Protein AF-A0A970XND4-F1 (afdb_monomer_lite)

Secondary structure (DSSP, 8-state):
--------S----------HHHHHHHHHHHHHHHHHHHHHHHHHHHTS-HHHHHHHHHHHHHSSHHHHHHHHHHHHHHHHHHHHHHHHHHTT----HHHHHHHHHHHHHHHHHHHTTT---TT---

Radius of gyration: 27.42 Å; chains: 1; bounding box: 52×61×75 Å

pLDDT: mean 77.17, std 14.68, range [40.78, 96.69]

Foldseek 3Di:
DDDPDDDPPDPPDDPPDDDPVVVVVVVVVVVVVVLVVVLVVVCVVPVDDSVVVVVCVCCQCPVDPVNVVVVVVVVVVVVVVVVVCVVCVVVVCPPCDVVNVVVVVVVVVVVCCVVVPPPDPPPPDD

Sequence (126 aa):
MFKTKREPLFHLVKRIDVSKKYAWAVRIGAFLLSILVCAAISALLTDKSIGFFFKYLFNGTFGTKRTIWNLFHETAILLLVSIAVTPCFKMKFWNIGGEGQILMGALGCSVALVFMGGKSSDGATI

Structure (mmCIF, N/CA/C/O backbone):
data_AF-A0A970XND4-F1
#
_entry.id   AF-A0A970XND4-F1
#
loop_
_atom_site.group_PDB
_atom_site.id
_atom_site.type_symbol
_atom_site.label_atom_id
_atom_site.label_alt_id
_atom_site.label_comp_id
_atom_site.label_asym_id
_atom_site.label_entity_id
_atom_site.label_seq_id
_atom_site.pdbx_PDB_ins_code
_atom_site.Cartn_x
_atom_site.Cartn_y
_atom_site.Cartn_z
_atom_site.occupancy
_atom_site.B_iso_or_equiv
_atom_site.auth_seq_id
_atom_site.auth_comp_id
_atom_site.auth_asym_id
_atom_site.auth_atom_id
_atom_site.pdbx_PDB_model_num
ATOM 1 N N . MET A 1 1 ? -12.506 -19.744 -54.957 1.00 42.09 1 MET A N 1
ATOM 2 C CA . MET A 1 1 ? -12.716 -19.939 -53.504 1.00 42.09 1 MET A CA 1
ATOM 3 C C . MET A 1 1 ? -12.229 -18.681 -52.784 1.00 42.09 1 MET A C 1
ATOM 5 O O . MET A 1 1 ? -11.032 -18.517 -52.599 1.00 42.09 1 MET A O 1
ATOM 9 N N . PHE A 1 2 ? -13.127 -17.732 -52.499 1.00 48.62 2 PHE A N 1
ATOM 10 C CA . PHE A 1 2 ? -12.776 -16.440 -51.895 1.00 48.62 2 PHE A CA 1
ATOM 11 C C . PHE A 1 2 ? -12.575 -16.608 -50.383 1.00 48.62 2 PHE A C 1
ATOM 13 O O . PHE A 1 2 ? -13.510 -16.941 -49.661 1.00 48.62 2 PHE A O 1
ATOM 20 N N . LYS A 1 3 ? -11.342 -16.424 -49.900 1.00 47.75 3 LYS A N 1
ATOM 21 C CA . LYS A 1 3 ? -11.008 -16.508 -48.473 1.00 47.75 3 LYS A CA 1
ATOM 22 C C . LYS A 1 3 ? -11.226 -15.133 -47.840 1.00 47.75 3 LYS A C 1
ATOM 24 O O . LYS A 1 3 ? -10.351 -14.275 -47.908 1.00 47.75 3 LYS A O 1
ATOM 29 N N . THR A 1 4 ? -12.397 -14.915 -47.246 1.00 53.78 4 THR A N 1
ATOM 30 C CA . THR A 1 4 ? -12.700 -13.702 -46.474 1.00 53.78 4 THR A CA 1
ATOM 31 C C . THR A 1 4 ? -11.758 -13.620 -45.273 1.00 53.78 4 THR A C 1
ATOM 33 O O . THR A 1 4 ? -11.860 -14.401 -44.324 1.00 53.78 4 THR A O 1
ATOM 36 N N . LYS A 1 5 ? -10.799 -12.695 -45.336 1.00 54.38 5 LYS A N 1
ATOM 37 C CA . LYS A 1 5 ? -9.857 -12.386 -44.259 1.00 54.38 5 LYS A CA 1
ATOM 38 C C . LYS A 1 5 ? -10.649 -11.727 -43.125 1.00 54.38 5 LYS A C 1
ATOM 40 O O . LYS A 1 5 ? -10.985 -10.555 -43.213 1.00 54.38 5 LYS A O 1
ATOM 45 N N . ARG A 1 6 ? -11.016 -12.500 -42.097 1.00 59.41 6 ARG A N 1
ATOM 46 C CA . ARG A 1 6 ? -11.675 -11.967 -40.896 1.00 59.41 6 ARG A CA 1
ATOM 47 C C . ARG A 1 6 ? -10.698 -11.047 -40.172 1.00 59.41 6 ARG A C 1
ATOM 49 O O . ARG A 1 6 ? -9.669 -11.499 -39.675 1.00 59.41 6 ARG A O 1
ATOM 56 N N . GLU A 1 7 ? -11.013 -9.764 -40.146 1.00 62.62 7 GLU A N 1
ATOM 57 C CA . GLU A 1 7 ? -10.323 -8.781 -39.321 1.00 62.62 7 GLU A CA 1
ATOM 58 C C . GLU A 1 7 ? -10.650 -9.071 -37.844 1.00 62.62 7 GLU A C 1
ATOM 60 O O . GLU A 1 7 ? -11.795 -9.419 -37.532 1.00 62.62 7 GLU A O 1
ATOM 65 N N . PRO A 1 8 ? -9.681 -9.000 -36.917 1.00 68.62 8 PRO A N 1
ATOM 66 C CA . PRO A 1 8 ? -9.974 -9.196 -35.505 1.00 68.62 8 PRO A CA 1
ATOM 67 C C . PRO A 1 8 ? -10.850 -8.041 -34.993 1.00 68.62 8 PRO A C 1
ATOM 69 O O . PRO A 1 8 ? -10.449 -6.884 -35.060 1.00 68.62 8 PRO A O 1
ATOM 72 N N . LEU A 1 9 ? -12.027 -8.362 -34.437 1.00 64.88 9 LEU A N 1
ATOM 73 C CA . LEU A 1 9 ? -12.978 -7.391 -33.858 1.00 64.88 9 LEU A CA 1
ATOM 74 C C . LEU A 1 9 ? -12.366 -6.533 -32.736 1.00 64.88 9 LEU A C 1
ATOM 76 O O . LEU A 1 9 ? -12.839 -5.435 -32.462 1.00 64.88 9 LEU A O 1
ATOM 80 N N . PHE A 1 10 ? -11.300 -7.022 -32.100 1.00 65.25 10 PHE A N 1
ATOM 81 C CA . PHE A 1 10 ? -10.549 -6.296 -31.087 1.00 65.25 10 PHE A CA 1
ATOM 82 C C . PHE A 1 10 ? -9.133 -6.035 -31.583 1.00 65.25 10 PHE A C 1
ATOM 84 O O . PHE A 1 10 ? -8.267 -6.910 -31.553 1.00 65.25 10 PHE A O 1
ATOM 91 N N . HIS A 1 11 ? -8.889 -4.800 -32.009 1.00 69.56 11 HIS A N 1
ATOM 92 C CA . HIS A 1 11 ? -7.541 -4.311 -32.244 1.00 69.56 11 HIS A CA 1
ATOM 93 C C . HIS A 1 11 ? -6.958 -3.852 -30.900 1.00 69.56 11 HIS A C 1
ATOM 95 O O . HIS A 1 11 ? -7.155 -2.719 -30.460 1.00 69.56 11 HIS A O 1
ATOM 101 N N . LEU A 1 12 ? -6.280 -4.764 -30.201 1.00 64.44 12 LEU A N 1
ATOM 102 C CA . LEU A 1 12 ? -5.543 -4.465 -28.971 1.00 64.44 12 LEU A CA 1
ATOM 103 C C . LEU A 1 12 ? -4.309 -3.619 -29.314 1.00 64.44 12 LEU A C 1
ATOM 105 O O . LEU A 1 12 ? -3.213 -4.132 -29.524 1.00 64.44 12 LEU A O 1
ATOM 109 N N . VAL A 1 13 ? -4.493 -2.301 -29.390 1.00 70.56 13 VAL A N 1
ATOM 110 C CA . VAL A 1 13 ? -3.384 -1.352 -29.514 1.00 70.56 13 VAL A CA 1
ATOM 111 C C . VAL A 1 13 ? -2.757 -1.161 -28.136 1.00 70.56 13 VAL A C 1
ATOM 113 O O . VAL A 1 13 ? -3.427 -0.762 -27.179 1.00 70.56 13 VAL A O 1
ATOM 116 N N . LYS A 1 14 ? -1.450 -1.414 -28.027 1.00 54.56 14 LYS A N 1
ATOM 117 C CA . LYS A 1 14 ? -0.663 -1.050 -26.845 1.00 54.56 14 LYS A CA 1
ATOM 118 C C . LYS A 1 14 ? -0.821 0.453 -26.604 1.00 54.56 14 LYS A C 1
ATOM 120 O O . LYS A 1 14 ? -0.430 1.253 -27.447 1.00 54.56 14 LYS A O 1
ATOM 125 N N . ARG A 1 15 ? -1.388 0.852 -25.463 1.00 59.34 15 ARG A N 1
ATOM 126 C CA . ARG A 1 15 ? -1.499 2.269 -25.089 1.00 59.34 15 ARG A CA 1
ATOM 127 C C . ARG A 1 15 ? -0.134 2.717 -24.551 1.00 59.34 15 ARG A C 1
ATOM 129 O O . ARG A 1 15 ? 0.223 2.375 -23.429 1.00 59.34 15 ARG A O 1
ATOM 136 N N . ILE A 1 16 ? 0.655 3.376 -25.401 1.00 60.72 16 ILE A N 1
ATOM 137 C CA . ILE A 1 16 ? 2.069 3.708 -25.135 1.00 60.72 16 ILE A CA 1
ATOM 138 C C . ILE A 1 16 ? 2.173 4.875 -24.141 1.00 60.72 16 ILE A C 1
ATOM 140 O O . ILE A 1 16 ? 3.039 4.856 -23.274 1.00 60.72 16 ILE A O 1
ATOM 144 N N . ASP A 1 17 ? 1.211 5.805 -24.178 1.00 64.25 17 ASP A N 1
ATOM 145 C CA . ASP A 1 17 ? 1.212 6.999 -23.336 1.00 64.25 17 ASP A CA 1
ATOM 146 C C . ASP A 1 17 ? -0.147 7.213 -22.668 1.00 64.25 17 ASP A C 1
ATOM 148 O O . ASP A 1 17 ? -1.112 7.707 -23.256 1.00 64.25 17 ASP A O 1
ATOM 152 N N . VAL A 1 18 ? -0.233 6.840 -21.392 1.00 68.38 18 VAL A N 1
ATOM 153 C CA . VAL A 1 18 ? -1.296 7.328 -20.513 1.00 68.38 18 VAL A CA 1
ATOM 154 C C . VAL A 1 18 ? -0.888 8.697 -19.984 1.00 68.38 18 VAL A C 1
ATOM 156 O O . VAL A 1 18 ? 0.163 8.858 -19.364 1.00 68.38 18 VAL A O 1
ATOM 159 N N . SER A 1 19 ? -1.725 9.708 -20.223 1.00 80.44 19 SER A N 1
ATOM 160 C CA . SER A 1 19 ? -1.481 11.051 -19.695 1.00 80.44 19 SER A CA 1
ATOM 161 C C . SER A 1 19 ? -1.336 11.003 -18.170 1.00 80.44 19 SER A C 1
ATOM 163 O O . SER A 1 19 ? -2.140 10.375 -17.474 1.00 80.44 19 SER A O 1
ATOM 165 N N . LYS A 1 20 ? -0.309 11.684 -17.640 1.00 82.12 20 LYS A N 1
ATOM 166 C CA . LYS A 1 20 ? 0.061 11.669 -16.210 1.00 82.12 20 LYS A CA 1
ATOM 167 C C . LYS A 1 20 ? -1.124 11.985 -15.287 1.00 82.12 20 LYS A C 1
ATOM 169 O O . LYS A 1 20 ? -1.207 11.423 -14.199 1.00 82.12 20 LYS A O 1
ATOM 174 N N . LYS A 1 21 ? -2.059 12.832 -15.744 1.00 85.81 21 LYS A N 1
ATOM 175 C CA . LYS A 1 21 ? -3.296 13.184 -15.024 1.00 85.81 21 LYS A CA 1
ATOM 176 C C . LYS A 1 21 ? -4.215 11.974 -14.836 1.00 85.81 21 LYS A C 1
ATOM 178 O O . LYS A 1 21 ? -4.659 11.714 -13.724 1.00 85.81 21 LYS A O 1
ATOM 183 N N . TYR A 1 22 ? -4.438 11.200 -15.898 1.00 85.62 22 TYR A N 1
ATOM 184 C CA . TYR A 1 22 ? -5.246 9.980 -15.841 1.00 85.62 22 TYR A CA 1
ATOM 185 C C . TYR A 1 22 ? -4.578 8.904 -14.981 1.00 85.62 22 TYR A C 1
ATOM 187 O O . TYR A 1 22 ? -5.248 8.263 -14.178 1.00 85.62 22 TYR A O 1
ATOM 195 N N . ALA A 1 23 ? -3.254 8.745 -15.080 1.00 86.00 23 ALA A N 1
ATOM 196 C CA . ALA A 1 23 ? -2.523 7.791 -14.244 1.00 86.00 23 ALA A CA 1
ATOM 197 C C . ALA A 1 23 ? -2.650 8.110 -12.741 1.00 86.00 23 ALA A C 1
ATOM 199 O O . ALA A 1 23 ? -2.864 7.210 -11.929 1.00 86.00 23 ALA A O 1
ATOM 200 N N . TRP A 1 24 ? -2.556 9.389 -12.364 1.00 92.12 24 TRP A N 1
ATOM 201 C CA . TRP A 1 24 ? -2.771 9.826 -10.982 1.00 92.12 24 TRP A CA 1
ATOM 202 C C . TRP A 1 24 ? -4.225 9.669 -10.529 1.00 92.12 24 TRP A C 1
ATOM 204 O O . TRP A 1 24 ? -4.458 9.211 -9.412 1.00 92.12 24 TRP A O 1
ATOM 214 N N . ALA A 1 25 ? -5.194 9.971 -11.398 1.00 91.19 25 ALA A N 1
ATOM 215 C CA . ALA A 1 25 ? -6.612 9.788 -11.097 1.00 91.19 25 ALA A CA 1
ATOM 216 C C . ALA A 1 25 ? -6.946 8.321 -10.784 1.00 91.19 25 ALA A C 1
ATOM 218 O O . ALA A 1 25 ? -7.622 8.044 -9.797 1.00 91.19 25 ALA A O 1
ATOM 219 N N . VAL A 1 26 ? -6.408 7.374 -11.562 1.00 91.31 26 VAL A N 1
ATOM 220 C CA . VAL A 1 26 ? -6.594 5.936 -11.308 1.00 91.31 26 VAL A CA 1
ATOM 221 C C . VAL A 1 26 ? -5.975 5.518 -9.972 1.00 91.31 26 VAL A C 1
ATOM 223 O O . VAL A 1 26 ? -6.600 4.769 -9.227 1.00 91.31 26 VAL A O 1
ATOM 226 N N . ARG A 1 27 ? -4.783 6.020 -9.623 1.00 92.88 27 ARG A N 1
ATOM 227 C CA . ARG A 1 27 ? -4.125 5.705 -8.339 1.00 92.88 27 ARG A CA 1
ATOM 228 C C . ARG A 1 27 ? -4.923 6.209 -7.138 1.00 92.88 27 ARG A C 1
ATOM 230 O O . ARG A 1 27 ? -5.119 5.457 -6.189 1.00 92.88 27 ARG A O 1
ATOM 237 N N . ILE A 1 28 ? -5.403 7.452 -7.196 1.00 94.62 28 ILE A N 1
ATOM 238 C CA . ILE A 1 28 ? -6.246 8.023 -6.136 1.00 94.62 28 ILE A CA 1
ATOM 239 C C . ILE A 1 28 ? -7.569 7.257 -6.052 1.00 94.62 28 ILE A C 1
ATOM 241 O O . ILE A 1 28 ? -7.982 6.877 -4.960 1.00 94.62 28 ILE A O 1
ATOM 245 N N . GLY A 1 29 ? -8.208 6.978 -7.192 1.00 94.44 29 GLY A N 1
ATOM 246 C CA . GLY A 1 29 ? -9.451 6.210 -7.240 1.00 94.44 29 GLY A CA 1
ATOM 247 C C . GLY A 1 29 ? -9.301 4.817 -6.625 1.00 94.44 29 GLY A C 1
ATOM 248 O O . GLY A 1 29 ? -10.125 4.418 -5.807 1.00 94.44 29 GLY A O 1
ATOM 249 N N . ALA A 1 30 ? -8.215 4.109 -6.946 1.00 93.50 30 ALA A N 1
ATOM 250 C CA . ALA A 1 30 ? -7.910 2.802 -6.367 1.00 93.50 30 ALA A CA 1
ATOM 251 C C . ALA A 1 30 ? -7.682 2.870 -4.846 1.00 93.50 30 ALA A C 1
ATOM 253 O O . ALA A 1 30 ? -8.164 2.006 -4.119 1.00 93.50 30 ALA A O 1
ATOM 254 N N . PHE A 1 31 ? -6.992 3.906 -4.359 1.00 94.62 31 PHE A N 1
ATOM 255 C CA . PHE A 1 31 ? -6.764 4.116 -2.927 1.00 94.62 31 PHE A CA 1
ATOM 256 C C . PHE A 1 31 ? -8.059 4.431 -2.161 1.00 94.62 31 PHE A C 1
ATOM 258 O O . PHE A 1 31 ? -8.289 3.909 -1.074 1.00 94.62 31 PHE A O 1
ATOM 265 N N . LEU A 1 32 ? -8.943 5.251 -2.732 1.00 94.31 32 LEU A N 1
ATOM 266 C CA . LEU A 1 32 ? -10.246 5.530 -2.123 1.00 94.31 32 LEU A CA 1
ATOM 267 C C . LEU A 1 32 ? -11.129 4.278 -2.095 1.00 94.31 32 LEU A C 1
ATOM 269 O O . LEU A 1 32 ? -11.760 3.990 -1.078 1.00 94.31 32 LEU A O 1
ATOM 273 N N . LEU A 1 33 ? -11.136 3.508 -3.187 1.00 94.69 33 LEU A N 1
ATOM 274 C CA . LEU A 1 33 ? -11.886 2.259 -3.264 1.00 94.69 33 LEU A CA 1
ATOM 275 C C . LEU A 1 33 ? -11.382 1.238 -2.235 1.00 94.69 33 LEU A C 1
ATOM 277 O O . LEU A 1 33 ? -12.198 0.594 -1.581 1.00 94.69 33 LEU A O 1
ATOM 281 N N . SER A 1 34 ? -10.064 1.113 -2.044 1.00 93.12 34 SER A N 1
ATOM 282 C CA . SER A 1 34 ? -9.510 0.177 -1.061 1.00 93.12 34 SER A CA 1
ATOM 283 C C . SER A 1 34 ? -9.907 0.539 0.372 1.00 93.12 34 SER A C 1
ATOM 285 O O . SER A 1 34 ? -10.267 -0.355 1.137 1.00 93.12 34 SER A O 1
ATOM 287 N N . ILE A 1 35 ? -9.929 1.831 0.727 1.00 91.06 35 ILE A N 1
ATOM 288 C CA . ILE A 1 35 ? -10.412 2.292 2.037 1.00 91.06 35 ILE A CA 1
ATOM 289 C C . ILE A 1 35 ? -11.894 1.962 2.217 1.00 91.06 35 ILE A C 1
ATOM 291 O O . ILE A 1 35 ? -12.267 1.451 3.270 1.00 91.06 35 ILE A O 1
ATOM 295 N N . LEU A 1 36 ? -12.733 2.218 1.207 1.00 90.25 36 LEU A N 1
ATOM 296 C CA . LEU A 1 36 ? -14.165 1.910 1.277 1.00 90.25 36 LEU A CA 1
ATOM 297 C C . LEU A 1 36 ? -14.414 0.412 1.469 1.00 90.25 36 LEU A C 1
ATOM 299 O O . LEU A 1 36 ? -15.201 0.030 2.333 1.00 90.25 36 LEU A O 1
ATOM 303 N N . VAL A 1 37 ? -13.713 -0.433 0.709 1.00 92.25 37 VAL A N 1
ATOM 304 C CA . VAL A 1 37 ? -13.812 -1.894 0.828 1.00 92.25 37 VAL A CA 1
ATOM 305 C C . VAL A 1 37 ? -13.331 -2.361 2.202 1.00 92.25 37 VAL A C 1
ATOM 307 O O . VAL A 1 37 ? -14.015 -3.143 2.856 1.00 92.25 37 VAL A O 1
ATOM 310 N N . CYS A 1 38 ? -12.200 -1.846 2.685 1.00 88.38 38 CYS A N 1
ATOM 311 C CA . CYS A 1 38 ? -11.663 -2.202 3.998 1.00 88.38 38 CYS A CA 1
ATOM 312 C C . CYS A 1 38 ? -12.600 -1.771 5.143 1.00 88.38 38 CYS A C 1
ATOM 314 O O . CYS A 1 38 ? -12.842 -2.538 6.079 1.00 88.38 38 CYS A O 1
ATOM 316 N N . ALA A 1 39 ? -13.191 -0.578 5.036 1.00 87.12 39 ALA A N 1
ATOM 317 C CA . ALA A 1 39 ? -14.169 -0.070 5.991 1.00 87.12 39 ALA A CA 1
ATOM 318 C C . ALA A 1 39 ? -15.465 -0.897 5.981 1.00 87.12 39 ALA A C 1
ATOM 320 O O . ALA A 1 39 ? -15.998 -1.200 7.047 1.00 87.12 39 ALA A O 1
ATOM 321 N N . ALA A 1 40 ? -15.943 -1.303 4.800 1.00 87.56 40 ALA A N 1
ATOM 322 C CA . ALA A 1 40 ? -17.117 -2.160 4.656 1.00 87.56 40 ALA A CA 1
ATOM 323 C C . ALA A 1 40 ? -16.883 -3.550 5.267 1.00 87.56 40 ALA A C 1
ATOM 325 O O . ALA A 1 40 ? -17.693 -4.002 6.071 1.00 87.56 40 ALA A O 1
ATOM 326 N N . ILE A 1 41 ? -15.750 -4.193 4.960 1.00 89.81 41 ILE A N 1
ATOM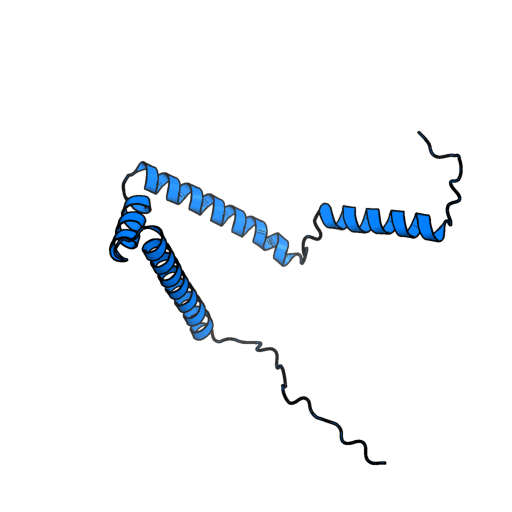 327 C CA . ILE A 1 41 ? -15.383 -5.495 5.541 1.00 89.81 41 ILE A CA 1
ATOM 328 C C . ILE A 1 41 ? -15.278 -5.393 7.068 1.00 89.81 41 ILE A C 1
ATOM 330 O O . ILE A 1 41 ? -15.817 -6.232 7.784 1.00 89.81 41 ILE A O 1
ATOM 334 N N . SER A 1 42 ? -14.642 -4.338 7.581 1.00 86.06 42 SER A N 1
ATOM 335 C CA . SER A 1 42 ? -14.507 -4.124 9.028 1.00 86.06 42 SER A CA 1
ATOM 336 C C . SER A 1 42 ? -15.855 -3.903 9.720 1.00 86.06 42 SER A C 1
ATOM 338 O O . SER A 1 42 ? -16.058 -4.393 10.832 1.00 86.06 42 SER A O 1
ATOM 340 N N . ALA A 1 43 ? -16.781 -3.186 9.073 1.00 85.00 43 ALA A N 1
ATOM 341 C CA . ALA A 1 43 ? -18.133 -2.974 9.586 1.00 85.00 43 ALA A CA 1
ATOM 342 C C . ALA A 1 43 ? -18.941 -4.280 9.619 1.00 85.00 43 ALA A C 1
ATOM 344 O O . ALA A 1 43 ? -19.594 -4.551 10.623 1.00 85.00 43 ALA A O 1
ATOM 345 N N . LEU A 1 44 ? -18.834 -5.107 8.572 1.00 85.06 44 LEU A N 1
ATOM 346 C CA . LEU A 1 44 ? -19.486 -6.420 8.505 1.00 85.06 44 LEU A CA 1
ATOM 347 C C . LEU A 1 44 ? -18.966 -7.390 9.573 1.00 85.06 44 LEU A C 1
ATOM 349 O O . LEU A 1 44 ? -19.751 -8.122 10.158 1.00 85.06 44 LEU A O 1
ATOM 353 N N . LEU A 1 45 ? -17.656 -7.397 9.841 1.00 86.31 45 LEU A N 1
ATOM 354 C CA . LEU A 1 45 ? -17.052 -8.313 10.819 1.00 86.31 45 LEU A CA 1
ATOM 355 C C . LEU A 1 45 ? -17.291 -7.904 12.279 1.00 86.31 45 LEU A C 1
ATOM 357 O O . LEU A 1 45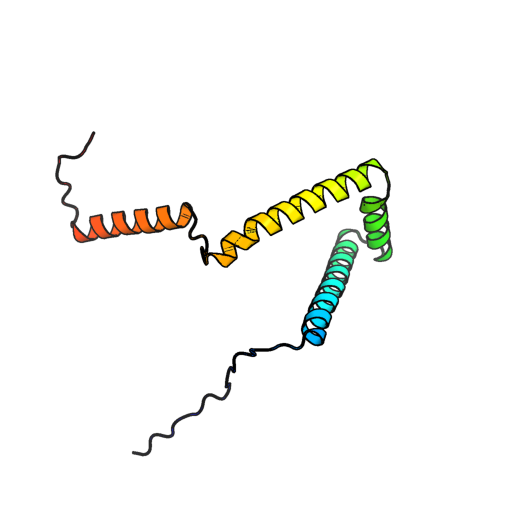 ? -17.238 -8.753 13.163 1.00 86.31 45 LEU A O 1
ATOM 361 N N . THR A 1 46 ? -17.486 -6.610 12.549 1.00 79.06 46 THR A N 1
ATOM 362 C CA . THR A 1 46 ? -17.525 -6.067 13.922 1.00 79.06 46 THR A CA 1
ATOM 363 C C . THR A 1 46 ? -18.944 -5.689 14.375 1.00 79.06 46 THR A C 1
ATOM 365 O O . THR A 1 46 ? -19.104 -5.227 15.504 1.00 79.06 46 THR A O 1
ATOM 368 N N . ASP A 1 47 ? -19.962 -5.813 13.509 1.00 75.06 47 ASP A N 1
ATOM 369 C CA . ASP A 1 47 ? -21.350 -5.359 13.749 1.00 75.06 47 ASP A CA 1
ATOM 370 C C . ASP A 1 47 ? -21.443 -3.909 14.283 1.00 75.06 47 ASP A C 1
ATOM 372 O O . ASP A 1 47 ? -22.365 -3.506 14.997 1.00 75.06 47 ASP A O 1
ATOM 376 N N . LYS A 1 48 ? -20.446 -3.083 13.948 1.00 75.62 48 LYS A N 1
ATOM 377 C CA . LYS A 1 48 ? -20.315 -1.691 14.394 1.00 75.62 48 LYS A CA 1
ATOM 378 C C . LYS A 1 48 ? -20.431 -0.739 13.216 1.00 75.62 48 LYS A C 1
ATOM 380 O O . LYS A 1 48 ? -20.144 -1.081 12.073 1.00 75.62 48 LYS A O 1
ATOM 385 N N . SER A 1 49 ? -20.805 0.506 13.512 1.00 74.94 49 SER A N 1
ATOM 386 C CA . SER A 1 49 ? -20.902 1.549 12.492 1.00 74.94 49 SER A CA 1
ATOM 387 C C . SER A 1 49 ? -19.552 1.820 11.818 1.00 74.94 49 SER A C 1
ATOM 389 O O . SER A 1 49 ? -18.490 1.762 12.444 1.00 74.94 49 SER A O 1
ATOM 391 N N . ILE A 1 50 ? -19.596 2.187 10.536 1.00 72.06 50 ILE A N 1
ATOM 392 C CA . ILE A 1 50 ? -18.406 2.413 9.700 1.00 72.06 50 ILE A CA 1
ATOM 393 C C . ILE A 1 50 ? -17.478 3.511 10.255 1.00 72.06 50 ILE A C 1
ATOM 395 O O . ILE A 1 50 ? -16.273 3.507 10.021 1.00 72.06 50 ILE A O 1
ATOM 399 N N . GLY A 1 51 ? -18.021 4.428 11.064 1.00 76.75 51 GLY A N 1
ATOM 400 C CA . GLY A 1 51 ? -17.250 5.464 11.752 1.00 76.75 51 GLY A CA 1
ATOM 401 C C . GLY A 1 51 ? -16.295 4.922 12.824 1.00 76.75 51 GLY A C 1
ATOM 402 O O . GLY A 1 51 ? -15.287 5.569 13.116 1.00 76.75 51 GLY A O 1
ATOM 403 N N . PHE A 1 52 ? -16.553 3.736 13.392 1.00 78.12 52 PHE A N 1
ATOM 404 C CA . PHE A 1 52 ? -15.616 3.106 14.326 1.00 78.12 52 PHE A CA 1
ATOM 405 C C . PHE A 1 52 ? -14.327 2.686 13.626 1.00 78.12 52 PHE A C 1
ATOM 407 O O . PHE A 1 52 ? -13.261 2.915 14.190 1.00 78.12 52 PHE A O 1
ATOM 414 N N . PHE A 1 53 ? -14.398 2.167 12.397 1.00 84.94 53 PHE A N 1
ATOM 415 C CA . PHE A 1 53 ? -13.209 1.812 11.616 1.00 84.94 53 PHE A CA 1
ATOM 416 C C . PHE A 1 53 ? -12.245 2.999 11.494 1.00 84.94 53 PHE A C 1
ATOM 418 O O . PHE A 1 53 ? -11.073 2.875 11.834 1.00 84.94 53 PHE A O 1
ATOM 425 N N . PHE A 1 54 ? -12.749 4.182 11.126 1.00 84.00 54 PHE A N 1
ATOM 426 C CA . PHE A 1 54 ? -11.921 5.388 11.022 1.00 84.00 54 PHE A CA 1
ATOM 427 C C . PHE A 1 54 ? -11.338 5.832 12.367 1.00 84.00 54 PHE A C 1
ATOM 429 O O . PHE A 1 54 ? -10.174 6.225 12.423 1.00 84.00 54 PHE A O 1
ATOM 436 N N . LYS A 1 55 ? -12.103 5.737 13.465 1.00 83.94 55 LYS A N 1
ATOM 437 C CA . LYS A 1 55 ? -11.590 6.047 14.810 1.00 83.94 55 LYS A CA 1
ATOM 438 C C . LYS A 1 55 ? -10.480 5.088 15.240 1.00 83.94 55 LYS A C 1
ATOM 440 O O . LYS A 1 55 ? -9.470 5.546 15.767 1.00 83.94 55 LYS A O 1
ATOM 445 N N . TYR A 1 56 ? -10.648 3.787 15.014 1.00 84.12 56 TYR A N 1
ATOM 446 C CA . TYR A 1 56 ? -9.625 2.789 15.335 1.00 84.12 56 TYR A CA 1
ATOM 447 C C . TYR A 1 56 ? -8.397 2.923 14.434 1.00 84.12 56 TYR A C 1
ATOM 449 O O . TYR A 1 56 ? -7.284 2.820 14.936 1.00 84.12 56 TYR A O 1
ATOM 457 N N . LEU A 1 57 ? -8.578 3.234 13.149 1.00 86.75 57 LEU A N 1
ATOM 458 C CA . LEU A 1 57 ? -7.480 3.520 12.226 1.00 86.75 57 LEU A CA 1
ATOM 459 C C . LEU A 1 57 ? -6.648 4.716 12.714 1.00 86.75 57 LEU A C 1
ATOM 461 O O . LEU A 1 57 ? -5.427 4.621 12.839 1.00 86.75 57 LEU A O 1
ATOM 465 N N . PHE A 1 58 ? -7.305 5.833 13.043 1.00 85.44 58 PHE A N 1
ATOM 466 C CA . PHE A 1 58 ? -6.622 7.032 13.531 1.00 85.44 58 PHE A CA 1
ATOM 467 C C . PHE A 1 58 ? -5.965 6.821 14.894 1.00 85.44 58 PHE A C 1
ATOM 469 O O . PHE A 1 58 ? -4.800 7.172 15.062 1.00 85.44 58 PHE A O 1
ATOM 476 N N . ASN A 1 59 ? -6.671 6.227 15.857 1.00 84.94 59 ASN A N 1
ATOM 477 C CA . ASN A 1 59 ? -6.116 5.993 17.190 1.00 84.94 59 ASN A CA 1
ATOM 478 C C . ASN A 1 59 ? -5.005 4.927 17.161 1.00 84.94 59 ASN A C 1
ATOM 480 O O . ASN A 1 59 ? -3.997 5.050 17.847 1.00 84.94 59 ASN A O 1
ATOM 484 N N . GLY A 1 60 ? -5.129 3.918 16.299 1.00 82.00 60 GLY A N 1
ATOM 485 C CA . GLY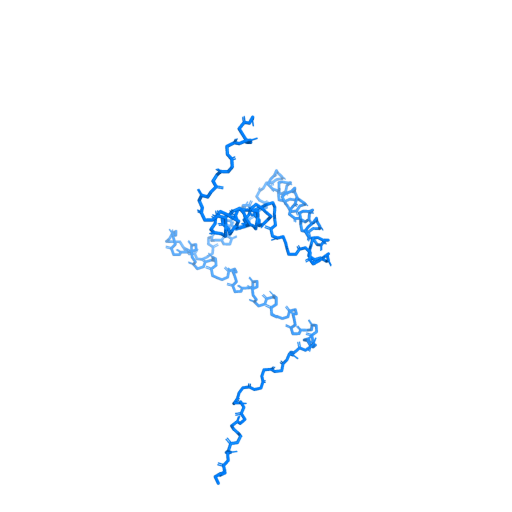 A 1 60 ? -4.094 2.912 16.082 1.00 82.00 60 GLY A CA 1
ATOM 486 C C . GLY A 1 60 ? -2.825 3.492 15.463 1.00 82.00 60 GLY A C 1
ATOM 487 O O . GLY A 1 60 ? -1.738 3.062 15.814 1.00 82.00 60 GLY A O 1
ATOM 488 N N . THR A 1 61 ? -2.941 4.497 14.594 1.00 82.62 61 THR A N 1
ATOM 489 C CA . THR A 1 61 ? -1.787 5.082 13.886 1.00 82.62 61 THR A CA 1
ATOM 490 C C . THR A 1 61 ? -1.153 6.246 14.659 1.00 82.62 61 THR A C 1
ATOM 492 O O . THR A 1 61 ? 0.069 6.364 14.724 1.00 82.62 61 THR A O 1
ATOM 495 N N . PHE A 1 62 ? -1.973 7.095 15.288 1.00 85.69 62 PHE A N 1
ATOM 496 C CA . PHE A 1 62 ? -1.549 8.342 15.943 1.00 85.69 62 PHE A CA 1
ATOM 497 C C . PHE A 1 62 ? -1.739 8.362 17.466 1.00 85.69 62 PHE A C 1
ATOM 499 O O . PHE A 1 62 ? -1.450 9.373 18.101 1.00 85.69 62 PHE A O 1
ATOM 506 N N . GLY A 1 63 ? -2.214 7.278 18.082 1.00 76.81 63 GLY A N 1
ATOM 507 C CA . GLY A 1 63 ? -2.640 7.293 19.486 1.00 76.81 63 GLY A CA 1
ATOM 508 C C . GLY A 1 63 ? -1.528 7.520 20.513 1.00 76.81 63 GLY A C 1
ATOM 509 O O . GLY A 1 63 ? -1.795 7.979 21.620 1.00 76.81 63 GLY A O 1
ATOM 510 N N . THR A 1 64 ? -0.265 7.211 20.208 1.00 87.00 64 THR A N 1
ATOM 511 C CA . THR A 1 64 ? 0.849 7.396 21.157 1.00 87.00 64 THR A CA 1
ATOM 512 C C . THR A 1 64 ? 2.154 7.688 20.423 1.00 87.00 64 THR A C 1
ATOM 514 O O . THR A 1 64 ? 2.373 7.201 19.314 1.00 87.00 64 THR A O 1
ATOM 517 N N . LYS A 1 65 ? 3.071 8.426 21.069 1.00 85.75 65 LYS A N 1
ATOM 518 C CA . LYS A 1 65 ? 4.412 8.735 20.529 1.00 85.75 65 LYS A CA 1
ATOM 519 C C . LYS A 1 65 ? 5.170 7.481 20.068 1.00 85.75 65 LYS A C 1
ATOM 521 O O . LYS A 1 65 ? 5.802 7.500 19.019 1.00 85.75 65 LYS A O 1
ATOM 526 N N . ARG A 1 66 ? 5.060 6.376 20.820 1.00 86.69 66 ARG A N 1
ATOM 527 C CA . ARG A 1 66 ? 5.668 5.079 20.474 1.00 86.69 66 ARG A CA 1
ATOM 528 C C . ARG A 1 66 ? 5.099 4.501 19.176 1.00 86.69 66 ARG A C 1
ATOM 530 O O . ARG A 1 66 ? 5.849 3.987 18.359 1.00 86.69 66 ARG A O 1
ATOM 537 N N . THR A 1 67 ? 3.790 4.595 18.982 1.00 86.44 67 THR A N 1
ATOM 538 C CA . THR A 1 67 ? 3.116 4.033 17.808 1.00 86.44 67 THR A CA 1
ATOM 539 C C . THR A 1 67 ? 3.451 4.807 16.542 1.00 86.44 67 THR A C 1
ATOM 541 O O . THR A 1 67 ? 3.715 4.202 15.509 1.00 86.44 67 THR A O 1
ATOM 544 N N . ILE A 1 68 ? 3.550 6.133 16.650 1.00 90.31 68 ILE A N 1
ATOM 545 C CA . ILE A 1 68 ? 4.036 6.991 15.565 1.00 90.31 68 ILE A CA 1
ATOM 546 C C . ILE A 1 68 ? 5.491 6.640 15.223 1.00 90.31 68 ILE A C 1
ATOM 548 O O . ILE A 1 68 ? 5.827 6.518 14.050 1.00 90.31 68 ILE A O 1
ATOM 552 N N . TRP A 1 69 ? 6.353 6.423 16.222 1.00 91.69 69 TRP A N 1
ATOM 553 C CA . TRP A 1 69 ? 7.736 6.003 15.968 1.00 91.69 69 TRP A CA 1
ATOM 554 C C . TRP A 1 69 ? 7.811 4.657 15.237 1.00 91.69 69 TRP A C 1
ATOM 556 O O . TRP A 1 69 ? 8.524 4.530 14.243 1.00 91.69 69 TRP A O 1
ATOM 566 N N . ASN A 1 70 ? 7.016 3.679 15.675 1.00 90.06 70 ASN A N 1
ATOM 567 C CA . ASN A 1 70 ? 6.917 2.389 14.999 1.00 90.06 70 ASN A CA 1
ATOM 568 C C . ASN A 1 70 ? 6.394 2.539 13.564 1.00 90.06 70 ASN A C 1
ATOM 570 O O . ASN A 1 70 ? 6.936 1.912 12.663 1.00 90.06 70 ASN A O 1
ATOM 574 N N . LEU A 1 71 ? 5.406 3.406 13.324 1.00 91.50 71 LEU A N 1
ATOM 575 C CA . LEU A 1 71 ? 4.901 3.684 11.978 1.00 91.50 71 LEU A CA 1
ATOM 576 C C . LEU A 1 71 ? 6.011 4.194 11.052 1.00 91.50 71 LEU A C 1
ATOM 578 O O . LEU A 1 71 ? 6.143 3.708 9.929 1.00 91.50 71 LEU A O 1
ATOM 582 N N . PHE A 1 72 ? 6.813 5.159 11.510 1.00 92.81 72 PHE A N 1
ATOM 583 C CA . PHE A 1 72 ? 7.937 5.678 10.727 1.00 92.81 72 PHE A CA 1
ATOM 584 C C . PHE A 1 72 ? 8.987 4.602 10.458 1.00 92.81 72 PHE A C 1
ATOM 586 O O . PHE A 1 72 ? 9.483 4.511 9.338 1.00 92.81 72 PHE A O 1
ATOM 593 N N . HIS A 1 73 ? 9.289 3.771 11.454 1.00 94.69 73 HIS A N 1
ATOM 594 C CA . HIS A 1 73 ? 10.230 2.666 11.313 1.00 94.69 73 HIS A CA 1
ATOM 595 C C . HIS A 1 73 ? 9.757 1.629 10.279 1.00 94.69 73 HIS A C 1
ATOM 597 O O . HIS A 1 73 ? 10.493 1.319 9.344 1.00 94.69 73 HIS A O 1
ATOM 603 N N . GLU A 1 74 ? 8.511 1.162 10.380 1.00 93.69 74 GLU A N 1
ATOM 604 C CA . GLU A 1 74 ? 7.916 0.222 9.417 1.00 93.69 74 GLU A CA 1
ATOM 605 C C . GLU A 1 74 ? 7.851 0.822 8.009 1.00 93.69 74 GLU A C 1
ATOM 607 O O . GLU A 1 74 ? 8.220 0.183 7.023 1.00 93.69 74 GLU A O 1
ATOM 612 N N . THR A 1 75 ? 7.457 2.094 7.901 1.00 94.50 75 THR A N 1
ATOM 613 C CA . THR A 1 75 ? 7.423 2.800 6.613 1.00 94.50 75 THR A CA 1
ATOM 614 C C . THR A 1 75 ? 8.824 2.919 6.009 1.00 94.50 75 THR A C 1
ATOM 616 O O . THR A 1 75 ? 8.986 2.730 4.803 1.00 94.50 75 THR A O 1
ATOM 619 N N . ALA A 1 76 ? 9.847 3.195 6.823 1.00 96.00 76 ALA A N 1
ATOM 620 C CA . ALA A 1 76 ? 11.231 3.272 6.368 1.00 96.00 76 ALA A CA 1
ATOM 621 C C . ALA A 1 76 ? 11.739 1.915 5.860 1.00 96.00 76 ALA A C 1
ATOM 623 O O . ALA A 1 76 ? 12.359 1.864 4.797 1.00 96.00 76 ALA A O 1
ATOM 624 N N . ILE A 1 77 ? 11.426 0.819 6.559 1.00 96.69 77 ILE A N 1
ATOM 625 C CA . ILE A 1 77 ? 11.775 -0.539 6.117 1.00 96.69 77 ILE A CA 1
ATOM 626 C C . ILE A 1 77 ? 11.070 -0.875 4.800 1.00 96.69 77 ILE A C 1
ATOM 628 O O . ILE A 1 77 ? 11.726 -1.314 3.856 1.00 96.69 77 ILE A O 1
ATOM 632 N N . LEU A 1 78 ? 9.763 -0.626 4.684 1.00 95.19 78 LEU A N 1
ATOM 633 C CA . LEU A 1 78 ? 9.009 -0.887 3.450 1.00 95.19 78 LEU A CA 1
ATOM 634 C C . LEU A 1 78 ? 9.547 -0.083 2.259 1.00 95.19 78 LEU A C 1
ATOM 636 O O . LEU A 1 78 ? 9.635 -0.597 1.138 1.00 95.19 78 LEU A O 1
ATOM 640 N N . LEU A 1 79 ? 9.941 1.168 2.494 1.00 95.06 79 LEU A N 1
ATOM 641 C CA . LEU A 1 79 ? 10.554 2.017 1.478 1.00 95.06 79 LEU A CA 1
ATOM 642 C C . LEU A 1 79 ? 11.942 1.495 1.083 1.00 95.06 79 LEU A C 1
ATOM 644 O O . LEU A 1 79 ? 12.240 1.421 -0.109 1.00 95.06 79 LEU A O 1
ATOM 648 N N . LEU A 1 80 ? 12.753 1.059 2.050 1.00 95.12 80 LEU A N 1
ATOM 649 C CA . LEU A 1 80 ? 14.060 0.452 1.796 1.00 95.12 80 LEU A CA 1
ATOM 650 C C . LEU A 1 80 ? 13.936 -0.832 0.966 1.00 95.12 80 LEU A C 1
ATOM 652 O O . LEU A 1 80 ? 14.646 -0.989 -0.026 1.00 95.12 80 LEU A O 1
ATOM 656 N N . VAL A 1 81 ? 12.998 -1.715 1.317 1.00 93.69 81 VAL A N 1
ATOM 657 C CA . VAL A 1 81 ? 12.709 -2.939 0.553 1.00 93.69 81 VAL A CA 1
ATOM 658 C C . VAL A 1 81 ? 12.262 -2.587 -0.866 1.00 93.69 81 VAL A C 1
ATOM 660 O O . VAL A 1 81 ? 12.768 -3.154 -1.832 1.00 93.69 81 VAL A O 1
ATOM 663 N N . SER A 1 82 ? 11.382 -1.598 -1.025 1.00 91.75 82 SER A N 1
ATOM 664 C CA . SER A 1 82 ? 10.928 -1.146 -2.348 1.00 91.75 82 SER A CA 1
ATOM 665 C C . SER A 1 82 ? 12.082 -0.608 -3.209 1.00 91.75 82 SER A C 1
ATOM 667 O O . SER A 1 82 ? 12.165 -0.902 -4.407 1.00 91.75 82 SER A O 1
ATOM 669 N N . ILE A 1 83 ? 13.015 0.135 -2.603 1.00 92.50 83 ILE A N 1
ATOM 670 C CA . ILE A 1 83 ? 14.237 0.599 -3.273 1.00 92.50 83 ILE A CA 1
ATOM 67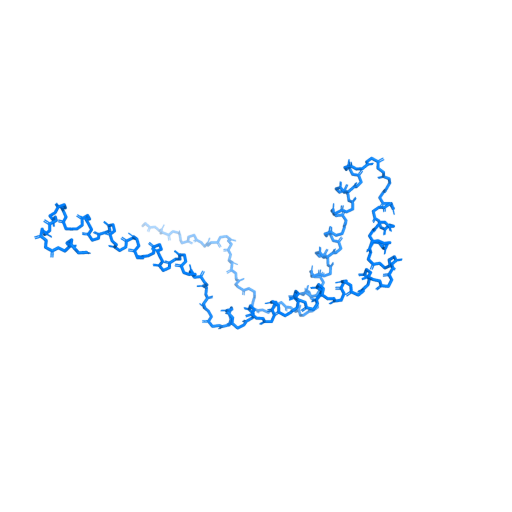1 C C . ILE A 1 83 ? 15.112 -0.591 -3.669 1.00 92.50 83 ILE A C 1
ATOM 673 O O . ILE A 1 83 ? 15.556 -0.642 -4.814 1.00 92.50 83 ILE A O 1
ATOM 677 N N . ALA A 1 84 ? 15.315 -1.562 -2.776 1.00 88.62 84 ALA A N 1
ATOM 678 C CA . ALA A 1 84 ? 16.117 -2.758 -3.041 1.00 88.62 84 ALA A CA 1
ATOM 679 C C . ALA A 1 84 ? 15.532 -3.633 -4.166 1.00 88.62 84 ALA A C 1
ATOM 681 O O . ALA A 1 84 ? 16.270 -4.238 -4.944 1.00 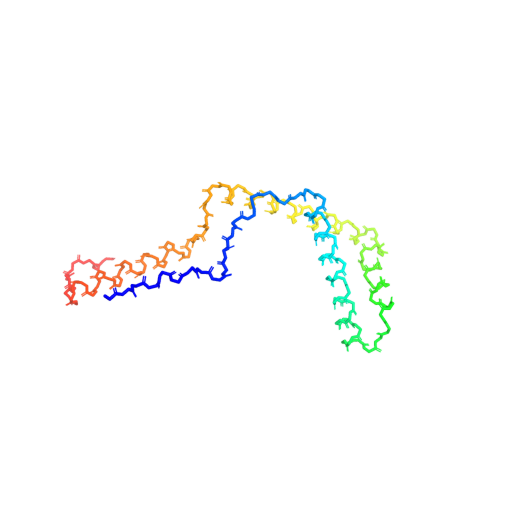88.62 84 ALA A O 1
ATOM 682 N N . VAL A 1 85 ? 14.207 -3.659 -4.306 1.00 85.75 85 VAL A N 1
ATOM 683 C CA . VAL A 1 85 ? 13.500 -4.417 -5.348 1.00 85.75 85 VAL A CA 1
ATOM 684 C C . VAL A 1 85 ? 13.539 -3.710 -6.717 1.00 85.75 85 VAL A C 1
ATOM 686 O O . VAL A 1 85 ? 13.506 -4.357 -7.765 1.00 85.75 85 VAL A O 1
ATOM 689 N N . THR A 1 86 ? 13.680 -2.384 -6.754 1.00 87.62 86 THR A N 1
ATOM 690 C CA . THR A 1 86 ? 13.743 -1.601 -8.003 1.00 87.62 86 THR A CA 1
ATOM 691 C C . THR A 1 86 ? 14.872 -2.022 -8.974 1.00 87.62 86 THR A C 1
ATOM 693 O O . THR A 1 86 ? 14.586 -2.188 -10.166 1.00 87.62 86 THR A O 1
ATOM 696 N N . PRO A 1 87 ? 16.141 -2.233 -8.553 1.00 80.12 87 PRO A N 1
ATOM 697 C CA . PRO A 1 87 ? 17.189 -2.732 -9.444 1.00 80.12 87 PRO A CA 1
ATOM 698 C C . PRO A 1 87 ? 16.933 -4.172 -9.911 1.00 80.12 87 PRO A C 1
ATOM 700 O O . PRO A 1 87 ? 17.239 -4.473 -11.063 1.00 80.12 87 PRO A O 1
ATOM 703 N N . CYS A 1 88 ? 16.309 -5.023 -9.082 1.00 74.88 88 CYS A N 1
ATOM 704 C CA . CYS A 1 88 ? 15.922 -6.392 -9.452 1.00 74.88 88 CYS A CA 1
ATOM 705 C C . CYS A 1 88 ? 15.011 -6.389 -10.693 1.00 74.88 88 CYS A C 1
ATOM 707 O O . CYS A 1 88 ? 15.305 -7.042 -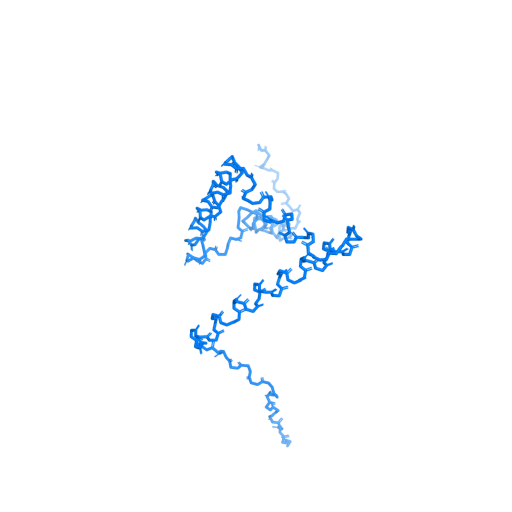11.696 1.00 74.88 88 CYS A O 1
ATOM 709 N N . PHE A 1 89 ? 13.984 -5.532 -10.699 1.00 71.56 89 PHE A N 1
ATOM 710 C CA . PHE A 1 89 ? 13.120 -5.367 -11.871 1.00 71.56 89 PHE A CA 1
ATOM 711 C C . PHE A 1 89 ? 13.828 -4.710 -13.064 1.00 71.56 89 PHE A C 1
ATOM 713 O O . PHE A 1 89 ? 13.569 -5.077 -14.214 1.00 71.56 89 PHE A O 1
ATOM 720 N N . LYS A 1 90 ? 14.737 -3.754 -12.825 1.00 72.56 90 LYS A N 1
ATOM 721 C CA . LYS A 1 90 ? 15.450 -3.039 -13.899 1.00 72.56 90 LYS A CA 1
ATOM 722 C C . LYS A 1 90 ? 16.438 -3.926 -14.652 1.00 72.56 90 LYS A C 1
ATOM 724 O O . LYS A 1 90 ? 16.578 -3.779 -15.864 1.00 72.56 90 LYS A O 1
ATOM 729 N N . MET A 1 91 ? 17.079 -4.867 -13.966 1.00 74.19 91 MET A N 1
ATOM 730 C CA . MET A 1 91 ? 17.975 -5.839 -14.594 1.00 74.19 91 MET A CA 1
ATOM 731 C C . MET A 1 91 ? 17.219 -6.910 -15.398 1.00 74.19 91 MET A C 1
ATOM 733 O O . MET A 1 91 ? 17.854 -7.787 -15.973 1.00 74.19 91 MET A O 1
ATOM 737 N N . LYS A 1 92 ? 15.874 -6.855 -15.456 1.00 60.97 92 LYS A N 1
ATOM 738 C CA . LYS A 1 92 ? 15.013 -7.901 -16.037 1.00 60.97 92 LYS A CA 1
ATOM 739 C C . LYS A 1 92 ? 15.347 -9.298 -15.514 1.00 60.97 92 LYS A C 1
ATOM 741 O O . LYS A 1 92 ? 14.964 -10.287 -16.136 1.00 60.97 92 LYS A O 1
ATOM 746 N N . PHE A 1 93 ? 15.983 -9.379 -14.342 1.00 51.47 93 PHE A N 1
ATOM 747 C CA . PHE A 1 93 ? 15.923 -10.559 -13.510 1.00 51.47 93 PHE A CA 1
ATOM 748 C C . PHE A 1 93 ? 14.486 -10.619 -13.010 1.00 51.47 93 PHE A C 1
ATOM 750 O O . PHE A 1 93 ? 14.158 -10.252 -11.885 1.00 51.47 93 PHE A O 1
ATOM 757 N N . TRP A 1 94 ? 13.601 -11.071 -13.899 1.00 58.97 94 TRP A N 1
ATOM 758 C CA . TRP A 1 94 ? 12.479 -11.863 -13.465 1.00 58.97 94 TRP A CA 1
ATOM 759 C C . TRP A 1 94 ? 13.132 -12.981 -12.680 1.00 58.97 94 TRP A C 1
ATOM 761 O O . TRP A 1 94 ? 13.788 -13.849 -13.254 1.00 58.97 94 TRP A O 1
ATOM 771 N N . ASN A 1 95 ? 13.119 -12.832 -11.363 1.00 58.59 95 ASN A N 1
ATOM 772 C CA . ASN A 1 95 ? 13.579 -13.839 -10.450 1.00 58.59 95 ASN A CA 1
ATOM 773 C C . ASN A 1 95 ? 12.866 -15.127 -10.874 1.00 58.59 95 ASN A C 1
ATOM 775 O O . ASN A 1 95 ? 11.682 -15.313 -10.637 1.00 58.59 95 ASN A O 1
ATOM 779 N N . ILE A 1 96 ? 13.581 -15.981 -11.592 1.00 55.06 96 ILE A N 1
ATOM 780 C CA . ILE A 1 96 ? 13.327 -17.407 -11.533 1.00 55.06 96 ILE A CA 1
ATOM 781 C C . ILE A 1 96 ? 13.724 -17.864 -10.123 1.00 55.06 96 ILE A C 1
ATOM 783 O O . ILE A 1 96 ? 13.211 -18.860 -9.652 1.00 55.06 96 ILE A O 1
ATOM 787 N N . GLY A 1 97 ? 14.547 -17.080 -9.407 1.00 54.91 97 GLY A N 1
ATOM 788 C CA . GLY A 1 97 ? 14.962 -17.356 -8.039 1.00 54.91 97 GLY A CA 1
ATOM 789 C C . GLY A 1 97 ? 15.908 -18.533 -8.012 1.00 54.91 97 GLY A C 1
ATOM 790 O O . GLY A 1 97 ? 16.029 -19.260 -8.997 1.00 54.91 97 GLY A O 1
ATOM 791 N N . GLY A 1 98 ? 16.574 -18.753 -6.881 1.00 59.75 98 GLY A N 1
ATOM 792 C CA . GLY A 1 98 ? 17.208 -20.054 -6.655 1.00 59.75 98 GLY A CA 1
ATOM 793 C C . GLY A 1 98 ? 16.227 -21.190 -6.983 1.00 59.75 98 GLY A C 1
ATOM 794 O O . GLY A 1 98 ? 16.601 -22.131 -7.665 1.00 59.75 98 GLY A O 1
ATOM 795 N N . GLU A 1 99 ? 14.945 -21.005 -6.651 1.00 65.50 99 GLU A N 1
ATOM 796 C CA . GLU A 1 99 ? 13.813 -21.889 -6.963 1.00 65.50 99 GLU A CA 1
ATOM 797 C C . GLU A 1 99 ? 13.735 -22.346 -8.426 1.00 65.50 99 GLU A C 1
ATOM 799 O O . GLU A 1 99 ? 13.607 -23.532 -8.701 1.00 65.50 99 GLU A O 1
ATOM 804 N N . GLY A 1 100 ? 13.833 -21.447 -9.397 1.00 66.19 100 GLY A N 1
ATOM 805 C CA . GLY A 1 100 ? 13.677 -21.790 -10.804 1.00 66.19 100 GLY A CA 1
ATOM 806 C C . GLY A 1 100 ? 14.983 -22.254 -11.454 1.00 66.19 100 GLY A C 1
ATOM 807 O O . GLY A 1 100 ? 14.932 -22.978 -12.446 1.00 66.19 100 GLY A O 1
ATOM 808 N N . GLN A 1 101 ? 16.148 -21.906 -10.890 1.00 71.44 101 GLN A N 1
ATOM 809 C CA . GLN A 1 101 ? 17.409 -22.571 -11.240 1.00 71.44 101 GLN A CA 1
ATOM 810 C C . GLN A 1 101 ? 17.407 -24.016 -10.730 1.00 71.44 101 GLN A C 1
ATOM 812 O O . GLN A 1 101 ? 17.795 -24.916 -11.470 1.00 71.44 101 GLN A O 1
ATOM 817 N N . ILE A 1 102 ? 16.896 -24.248 -9.517 1.00 74.94 102 ILE A N 1
ATOM 818 C CA . ILE A 1 102 ? 16.670 -25.584 -8.955 1.00 74.94 102 ILE A CA 1
ATOM 819 C C . ILE A 1 102 ? 15.640 -26.340 -9.800 1.00 74.94 102 ILE A C 1
ATOM 821 O O . ILE A 1 102 ? 15.889 -27.486 -10.159 1.00 74.94 102 ILE A O 1
ATOM 825 N N . LEU A 1 103 ? 14.530 -25.705 -10.192 1.00 79.00 103 LEU A N 1
ATOM 826 C CA . LEU A 1 103 ? 13.497 -26.337 -11.014 1.00 79.00 103 LEU A CA 1
ATOM 827 C C . LEU A 1 103 ? 14.028 -26.704 -12.402 1.00 79.00 103 LEU A C 1
ATOM 829 O O . LEU A 1 103 ? 13.803 -27.823 -12.846 1.00 79.00 103 LEU A O 1
ATOM 833 N N . MET A 1 104 ? 14.773 -25.812 -13.066 1.00 80.62 104 MET A N 1
ATOM 834 C CA . MET A 1 104 ? 15.403 -26.110 -14.360 1.00 80.62 104 MET A CA 1
ATOM 835 C C . MET A 1 104 ? 16.529 -27.143 -14.233 1.00 80.62 104 MET A C 1
ATOM 837 O O . MET A 1 104 ? 16.690 -27.964 -15.132 1.00 80.62 104 MET A O 1
ATOM 841 N N . GLY A 1 105 ? 17.263 -27.162 -13.116 1.00 82.25 105 GLY A N 1
ATOM 842 C CA . GLY A 1 105 ? 18.231 -28.214 -12.797 1.00 82.25 105 GLY A CA 1
ATOM 843 C C . GLY A 1 105 ? 17.565 -29.578 -12.593 1.00 82.25 105 GLY A C 1
ATOM 844 O O . GLY A 1 105 ? 18.001 -30.571 -13.171 1.00 82.25 105 GLY A O 1
ATOM 845 N N . ALA A 1 106 ? 16.455 -29.629 -11.853 1.00 83.06 106 ALA A N 1
ATOM 846 C CA . ALA A 1 106 ? 15.654 -30.836 -11.655 1.00 83.06 106 ALA A CA 1
ATOM 847 C C . ALA A 1 106 ? 15.014 -31.324 -12.967 1.00 83.06 106 ALA A C 1
ATOM 849 O O . ALA A 1 106 ? 15.001 -32.527 -13.243 1.00 83.06 106 ALA A O 1
ATOM 850 N N . LEU A 1 107 ? 14.538 -30.403 -13.811 1.00 84.31 107 LEU A N 1
ATOM 851 C CA . LEU A 1 107 ? 14.043 -30.701 -15.159 1.00 84.31 107 LEU A CA 1
ATOM 852 C C . LEU A 1 107 ? 15.166 -31.251 -16.050 1.00 84.31 107 LEU A C 1
ATOM 854 O O . LEU A 1 107 ? 14.975 -32.248 -16.737 1.00 84.31 107 LEU A O 1
ATOM 858 N N . GLY A 1 108 ? 16.362 -30.661 -15.985 1.00 85.00 108 GLY A N 1
ATOM 859 C CA . GLY A 1 108 ? 17.549 -31.156 -16.682 1.00 85.00 108 GLY A CA 1
ATOM 860 C C . GLY A 1 108 ? 17.929 -32.578 -16.263 1.00 85.00 108 GLY A C 1
ATOM 861 O O . GLY A 1 108 ? 18.105 -33.436 -17.126 1.00 85.00 108 GLY A O 1
ATOM 862 N N . CYS A 1 109 ? 17.974 -32.859 -14.955 1.00 80.75 109 CYS A N 1
ATOM 863 C CA . CYS A 1 109 ? 18.224 -34.206 -14.432 1.00 80.75 109 CYS A CA 1
ATOM 864 C C . CYS A 1 109 ? 17.158 -35.215 -14.875 1.00 80.75 109 CYS A C 1
ATOM 866 O O . CYS A 1 109 ? 17.493 -36.316 -15.300 1.00 80.75 109 CYS A O 1
ATOM 868 N N . SER A 1 110 ? 15.876 -34.856 -14.805 1.00 81.19 110 SER A N 1
ATOM 869 C CA . SER A 1 110 ? 14.788 -35.760 -15.201 1.00 81.19 110 SER A CA 1
ATOM 870 C C . SER A 1 110 ? 14.767 -36.026 -16.710 1.00 81.19 110 SER A C 1
ATOM 872 O O . SER A 1 110 ? 14.597 -37.174 -17.118 1.00 81.19 110 SER A O 1
ATOM 874 N N . VAL A 1 111 ? 15.034 -35.019 -17.548 1.00 82.19 111 VAL A N 1
ATOM 875 C CA . VAL A 1 111 ? 15.194 -35.206 -19.000 1.00 82.19 111 VAL A CA 1
ATOM 876 C C . VAL A 1 111 ? 16.418 -36.066 -19.312 1.00 82.19 111 VAL A C 1
ATOM 878 O O . VAL A 1 111 ? 16.314 -36.974 -20.135 1.00 82.19 111 VAL A O 1
ATOM 881 N N . ALA A 1 112 ? 17.549 -35.836 -18.637 1.00 78.19 112 ALA A N 1
ATOM 882 C CA . ALA A 1 112 ? 18.747 -36.656 -18.798 1.00 78.19 112 ALA A CA 1
ATOM 883 C C . ALA A 1 112 ? 18.484 -38.121 -18.418 1.00 78.19 112 ALA A C 1
ATOM 885 O O . ALA A 1 112 ? 18.844 -39.011 -19.179 1.00 78.19 112 ALA A O 1
ATOM 886 N N . LEU A 1 113 ? 17.781 -38.386 -17.313 1.00 76.19 113 LEU A N 1
ATOM 887 C CA . LEU A 1 113 ? 17.408 -39.744 -16.895 1.00 76.19 113 LEU A CA 1
ATOM 888 C C . LEU A 1 113 ? 16.496 -40.452 -17.909 1.00 76.19 113 LEU A C 1
ATOM 890 O O . LEU A 1 113 ? 16.680 -41.641 -18.173 1.00 76.19 113 LEU A O 1
ATOM 894 N N . VAL A 1 114 ? 15.541 -39.728 -18.501 1.00 77.00 114 VAL A N 1
ATOM 895 C CA . VAL A 1 114 ? 14.641 -40.275 -19.529 1.00 77.00 114 VAL A CA 1
ATOM 896 C C . VAL A 1 114 ? 15.391 -40.542 -20.837 1.00 77.00 114 VAL A C 1
ATOM 898 O O . VAL A 1 114 ? 15.233 -41.616 -21.416 1.00 77.00 114 VAL A O 1
ATOM 901 N N . PHE A 1 115 ? 16.252 -39.622 -21.285 1.00 70.38 115 PHE A N 1
ATOM 902 C CA . PHE A 1 115 ? 17.075 -39.814 -22.488 1.00 70.38 115 PHE A CA 1
ATOM 903 C C . PHE A 1 115 ? 18.153 -40.890 -22.312 1.00 70.38 115 PHE A C 1
ATOM 905 O O . PHE A 1 115 ? 18.472 -41.597 -23.266 1.00 70.38 115 PHE A O 1
ATOM 912 N N . MET A 1 116 ? 18.692 -41.050 -21.101 1.00 64.12 116 MET A N 1
ATOM 913 C CA . MET A 1 116 ? 19.661 -42.097 -20.759 1.00 64.12 116 MET A CA 1
ATOM 914 C C . MET A 1 116 ? 19.000 -43.453 -20.454 1.00 64.12 116 MET A C 1
ATOM 916 O O . MET A 1 116 ? 19.703 -44.419 -20.154 1.00 64.12 116 MET A O 1
ATOM 920 N N . GLY A 1 117 ? 17.667 -43.558 -20.557 1.00 61.34 117 GLY A N 1
ATOM 921 C CA . GLY A 1 117 ? 16.943 -44.831 -20.600 1.00 61.34 117 GLY A CA 1
ATOM 922 C C . GLY A 1 117 ? 17.253 -45.781 -19.441 1.00 61.34 117 GLY A C 1
ATOM 923 O O . GLY A 1 117 ? 17.416 -46.978 -19.667 1.00 61.34 117 GLY A O 1
ATOM 924 N N . GLY A 1 118 ? 17.407 -45.261 -18.219 1.00 58.97 118 GLY A N 1
ATOM 925 C CA . GLY A 1 118 ? 17.675 -46.084 -17.033 1.00 58.97 118 GLY A CA 1
ATOM 926 C C . GLY A 1 118 ? 19.020 -46.823 -17.036 1.00 58.97 118 GLY A C 1
ATOM 927 O O . GLY A 1 118 ? 19.217 -47.718 -16.216 1.00 58.97 118 GLY A O 1
ATOM 928 N N . LYS A 1 119 ? 19.968 -46.471 -17.913 1.00 53.81 119 LYS A N 1
ATOM 929 C CA . LYS A 1 119 ? 21.340 -46.982 -17.821 1.00 53.81 119 LYS A CA 1
ATOM 930 C C . LYS A 1 119 ? 22.118 -46.125 -16.825 1.00 53.81 119 LYS A C 1
ATOM 932 O O . LYS A 1 119 ? 22.853 -45.220 -17.214 1.00 53.81 119 LYS A O 1
ATOM 937 N N . SER A 1 120 ? 21.945 -46.415 -15.535 1.00 51.75 120 SER A N 1
ATOM 938 C CA . SER A 1 120 ? 22.948 -46.038 -14.537 1.00 51.75 120 SER A CA 1
ATOM 939 C C . SER A 1 120 ? 24.282 -46.629 -14.983 1.00 51.75 120 SER A C 1
ATOM 941 O O . SER A 1 120 ? 24.429 -47.845 -15.076 1.00 51.75 120 SER A O 1
ATOM 943 N N . SER A 1 121 ? 25.244 -45.771 -15.311 1.00 51.66 121 SER A N 1
ATOM 944 C CA . SER A 1 121 ? 26.642 -46.179 -15.305 1.00 51.66 121 SER A CA 1
ATOM 945 C C . SER A 1 121 ? 27.040 -46.286 -13.838 1.00 51.66 121 SER A C 1
ATOM 947 O O . SER A 1 121 ? 27.151 -45.262 -13.164 1.00 51.66 121 SER A O 1
ATOM 949 N N . ASP A 1 122 ? 27.214 -47.512 -13.348 1.00 53.41 122 ASP A N 1
ATOM 950 C CA . ASP A 1 122 ? 27.766 -47.841 -12.029 1.00 53.41 122 ASP A CA 1
ATOM 951 C C . ASP A 1 122 ? 29.192 -47.278 -11.880 1.00 53.41 122 ASP A C 1
ATOM 953 O O . ASP A 1 122 ? 30.186 -47.976 -12.066 1.00 53.41 122 ASP A O 1
ATOM 957 N N . GLY A 1 123 ? 29.309 -45.979 -11.602 1.00 54.25 123 GLY A N 1
ATOM 958 C CA . GLY A 1 123 ? 30.611 -45.320 -11.482 1.00 54.25 123 GLY A CA 1
ATOM 959 C C . GLY A 1 123 ? 30.622 -43.944 -10.820 1.00 54.25 123 GLY A C 1
ATOM 960 O O . GLY A 1 123 ? 31.672 -43.315 -10.790 1.00 54.25 123 GLY A O 1
ATOM 961 N N . ALA A 1 124 ? 29.498 -43.455 -10.290 1.00 49.47 124 ALA A N 1
ATOM 962 C CA . ALA A 1 124 ? 29.440 -42.139 -9.646 1.00 49.47 124 ALA A CA 1
ATOM 963 C C . ALA A 1 124 ? 28.602 -42.147 -8.357 1.00 49.47 124 ALA A C 1
ATOM 965 O O . ALA A 1 124 ? 27.787 -41.259 -8.124 1.00 49.47 124 ALA A O 1
ATOM 966 N N . THR A 1 125 ? 28.803 -43.168 -7.521 1.00 41.41 125 THR A N 1
ATOM 967 C CA . THR A 1 125 ? 28.454 -43.118 -6.096 1.00 41.41 125 THR A CA 1
ATOM 968 C C . THR A 1 125 ? 29.736 -42.837 -5.315 1.00 41.41 125 THR A C 1
ATOM 970 O O . THR A 1 125 ? 30.469 -43.760 -4.964 1.00 41.41 125 THR A O 1
ATOM 973 N N . ILE A 1 126 ? 30.020 -41.553 -5.098 1.00 40.78 126 ILE A N 1
ATOM 974 C CA . ILE A 1 126 ? 30.755 -41.052 -3.930 1.00 40.78 126 ILE A CA 1
ATOM 975 C C . ILE A 1 126 ? 29.920 -39.955 -3.282 1.00 40.78 126 ILE A C 1
ATOM 977 O O . ILE A 1 126 ? 29.274 -39.197 -4.043 1.00 40.78 126 ILE A O 1
#